Protein AF-A0A932CUP5-F1 (afdb_monomer_lite)

pLDDT: mean 89.1, std 9.44, range [47.53, 97.88]

Structure (mmCIF, N/CA/C/O backbone):
data_AF-A0A932CUP5-F1
#
_entry.id   AF-A0A932CUP5-F1
#
loop_
_atom_site.group_PDB
_atom_site.id
_atom_site.type_symbol
_atom_site.label_atom_id
_atom_site.label_alt_id
_atom_site.label_comp_id
_atom_site.label_asym_id
_atom_site.label_entity_id
_atom_site.label_seq_id
_atom_site.pdbx_PDB_ins_code
_atom_site.Cartn_x
_atom_site.Cartn_y
_atom_site.Cartn_z
_atom_site.occupancy
_atom_site.B_iso_or_equiv
_atom_site.auth_seq_id
_atom_site.auth_comp_id
_atom_site.auth_asym_id
_atom_site.auth_atom_id
_atom_site.pdbx_PDB_model_num
ATOM 1 N N . MET A 1 1 ? 18.172 11.631 -44.609 1.00 63.12 1 MET A N 1
ATOM 2 C CA . MET A 1 1 ? 18.079 12.119 -43.219 1.00 63.12 1 MET A CA 1
ATOM 3 C C . MET A 1 1 ? 17.066 11.223 -42.531 1.00 63.12 1 MET A C 1
ATOM 5 O O . MET A 1 1 ? 15.934 11.185 -42.996 1.00 63.12 1 MET A O 1
ATOM 9 N N . ALA A 1 2 ? 17.488 10.405 -41.567 1.00 79.56 2 ALA A N 1
ATOM 10 C CA . ALA A 1 2 ? 16.564 9.583 -40.789 1.00 79.56 2 ALA A CA 1
ATOM 11 C C . ALA A 1 2 ? 16.085 10.399 -39.577 1.00 79.56 2 ALA A C 1
ATOM 13 O O . ALA A 1 2 ? 16.865 11.172 -39.029 1.00 79.56 2 ALA A O 1
ATOM 14 N N . PHE A 1 3 ? 14.805 10.287 -39.226 1.00 78.75 3 PHE A N 1
ATOM 15 C CA . PHE A 1 3 ? 14.199 10.958 -38.080 1.00 78.75 3 PHE A CA 1
ATOM 16 C C . PHE A 1 3 ? 14.248 10.019 -36.873 1.00 78.75 3 PHE A C 1
ATOM 18 O O . PHE A 1 3 ? 13.999 8.827 -37.031 1.00 78.75 3 PHE A O 1
ATOM 25 N N . ASP A 1 4 ? 14.480 10.559 -35.679 1.00 70.56 4 ASP A N 1
ATOM 26 C CA . ASP A 1 4 ? 14.695 9.798 -34.434 1.00 70.56 4 ASP A CA 1
ATOM 27 C C . ASP A 1 4 ? 13.522 8.886 -34.022 1.00 70.56 4 ASP A C 1
ATOM 29 O O . ASP A 1 4 ? 13.681 7.993 -33.199 1.00 70.56 4 ASP A O 1
ATOM 33 N N . TRP A 1 5 ? 12.332 9.081 -34.596 1.00 79.62 5 TRP A N 1
ATOM 34 C CA . TRP A 1 5 ? 11.164 8.218 -34.381 1.00 79.62 5 TRP A CA 1
ATOM 35 C C . TRP A 1 5 ? 11.088 7.024 -35.350 1.00 79.62 5 TRP A C 1
ATOM 37 O O . TRP A 1 5 ? 10.215 6.172 -35.190 1.00 79.62 5 TRP A O 1
ATOM 47 N N . MET A 1 6 ? 11.974 6.948 -36.352 1.00 87.50 6 MET A N 1
ATOM 48 C CA . MET A 1 6 ? 12.069 5.814 -37.284 1.00 87.50 6 MET A CA 1
ATOM 49 C C . MET A 1 6 ? 12.935 4.666 -36.748 1.00 87.50 6 MET A C 1
ATOM 51 O O . MET A 1 6 ? 12.849 3.556 -37.268 1.00 87.50 6 MET A O 1
ATOM 55 N N . GLU A 1 7 ? 13.720 4.902 -35.693 1.00 82.19 7 GLU A N 1
ATOM 56 C CA . GLU A 1 7 ? 14.454 3.862 -34.972 1.00 82.19 7 GLU A CA 1
ATOM 57 C C . GLU A 1 7 ? 13.903 3.743 -33.544 1.00 82.19 7 GLU A C 1
ATOM 59 O O . GLU A 1 7 ? 14.022 4.683 -32.755 1.00 82.19 7 GLU A O 1
ATOM 64 N N . PRO A 1 8 ? 13.271 2.614 -33.173 1.00 78.88 8 PRO A N 1
ATOM 65 C CA . PRO A 1 8 ? 12.768 2.430 -31.821 1.00 78.88 8 PRO A CA 1
ATOM 66 C C . PRO A 1 8 ? 13.938 2.311 -30.837 1.00 78.88 8 PRO A C 1
ATOM 68 O O . PRO A 1 8 ? 14.504 1.238 -30.637 1.00 78.88 8 PRO A O 1
ATOM 71 N N . TYR A 1 9 ? 14.281 3.426 -30.196 1.00 82.94 9 TYR A N 1
ATOM 72 C CA . TYR A 1 9 ? 15.238 3.465 -29.098 1.00 82.94 9 TYR A CA 1
ATOM 73 C C . TYR A 1 9 ? 14.518 3.274 -27.760 1.00 82.94 9 TYR A C 1
ATOM 75 O O . TYR A 1 9 ? 13.716 4.104 -27.323 1.00 82.94 9 TYR A O 1
ATOM 83 N N . VAL A 1 10 ? 14.821 2.169 -27.083 1.00 82.12 10 VAL A N 1
ATOM 84 C CA . VAL A 1 10 ? 14.409 1.931 -25.699 1.00 82.12 10 VAL A CA 1
ATOM 85 C C . VAL A 1 10 ? 15.645 2.122 -24.826 1.00 82.12 10 VAL A C 1
ATOM 87 O O . VAL A 1 10 ? 16.563 1.309 -24.919 1.00 82.12 10 VAL A O 1
ATOM 90 N N . PRO A 1 11 ? 15.693 3.167 -23.978 1.00 86.25 11 PRO A N 1
ATOM 91 C CA . PRO A 1 11 ? 16.813 3.364 -23.073 1.00 86.25 11 PRO A CA 1
ATOM 92 C C . PRO A 1 11 ? 17.049 2.130 -22.203 1.00 86.25 11 PRO A C 1
ATOM 94 O O . PRO A 1 11 ? 16.098 1.547 -21.663 1.00 86.25 11 PRO A O 1
ATOM 97 N N . GLU A 1 12 ? 18.318 1.771 -22.015 1.00 89.00 12 GLU A N 1
ATOM 98 C CA . GLU A 1 12 ? 18.691 0.711 -21.085 1.00 89.00 12 GLU A CA 1
ATOM 99 C C . GLU A 1 12 ? 18.121 1.002 -19.689 1.00 89.00 12 GLU A C 1
ATOM 101 O O . GLU A 1 12 ? 18.126 2.132 -19.192 1.00 89.00 12 GLU A O 1
ATOM 106 N N . GLY A 1 13 ? 17.546 -0.023 -19.063 1.00 89.62 13 GLY A N 1
ATOM 107 C CA . GLY A 1 13 ? 16.932 0.099 -17.741 1.00 89.62 13 GLY A CA 1
ATOM 108 C C . GLY A 1 13 ? 15.557 0.781 -17.703 1.00 89.62 13 GLY A C 1
ATOM 109 O O . GLY A 1 13 ? 14.981 0.873 -16.617 1.00 89.62 13 GLY A O 1
ATOM 110 N N . ARG A 1 14 ? 14.972 1.208 -18.836 1.00 90.00 14 ARG A N 1
ATOM 111 C CA . ARG A 1 14 ? 13.608 1.777 -18.867 1.00 90.00 14 ARG A CA 1
ATOM 112 C C . ARG A 1 14 ? 12.576 0.839 -18.235 1.00 90.00 14 ARG A C 1
ATOM 114 O O . ARG A 1 14 ? 11.844 1.267 -17.350 1.00 90.00 14 ARG A O 1
ATOM 121 N N . ALA A 1 15 ? 12.574 -0.436 -18.624 1.00 87.50 15 ALA A N 1
ATOM 122 C CA . ALA A 1 15 ? 11.635 -1.429 -18.096 1.00 87.50 15 ALA A CA 1
ATOM 123 C C . ALA A 1 15 ? 11.750 -1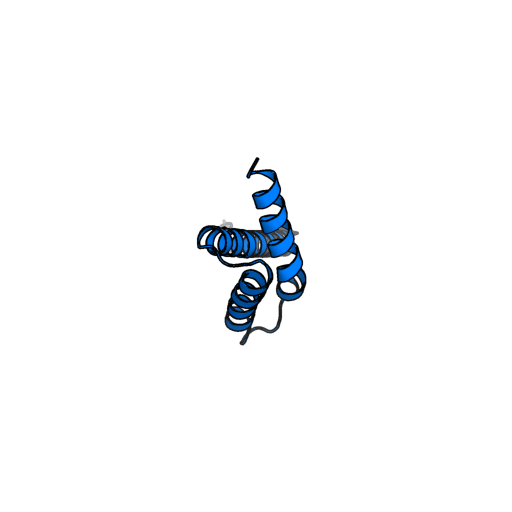.591 -16.569 1.00 87.50 15 ALA A C 1
ATOM 125 O O . ALA A 1 15 ? 10.743 -1.641 -15.867 1.00 87.50 15 ALA A O 1
ATOM 126 N N . ALA A 1 16 ? 12.975 -1.602 -16.032 1.00 89.56 16 ALA A N 1
ATOM 127 C CA . ALA A 1 16 ? 13.204 -1.685 -14.590 1.00 89.56 16 ALA A CA 1
ATOM 128 C C . ALA A 1 16 ? 12.704 -0.429 -13.855 1.00 89.56 16 ALA A C 1
ATOM 130 O O . ALA A 1 16 ? 12.086 -0.535 -12.796 1.00 89.56 16 ALA A O 1
ATOM 131 N N . ARG A 1 17 ? 12.923 0.762 -14.430 1.00 91.31 17 ARG A N 1
ATOM 132 C CA . ARG A 1 17 ? 12.413 2.029 -13.881 1.00 91.31 17 ARG A CA 1
ATOM 133 C C . ARG A 1 17 ? 10.889 2.082 -13.883 1.00 91.31 17 ARG A C 1
ATOM 135 O O . ARG A 1 17 ? 10.307 2.507 -12.891 1.00 91.31 17 ARG A O 1
ATOM 142 N N . GLU A 1 18 ? 10.253 1.650 -14.968 1.00 90.56 18 GLU A N 1
ATOM 143 C CA . GLU A 1 18 ? 8.792 1.595 -15.078 1.00 90.56 18 GLU A CA 1
ATOM 144 C C . GLU A 1 18 ? 8.199 0.589 -14.085 1.00 90.56 18 GLU A C 1
ATOM 146 O O . GLU A 1 18 ? 7.250 0.926 -13.380 1.00 90.56 18 GLU A O 1
ATOM 151 N N . ALA A 1 19 ? 8.804 -0.593 -13.932 1.00 88.12 19 ALA A N 1
ATOM 152 C CA . ALA A 1 19 ? 8.384 -1.578 -12.936 1.00 88.12 19 ALA A CA 1
ATOM 153 C C . ALA A 1 19 ? 8.509 -1.043 -11.496 1.00 88.12 19 ALA A C 1
ATOM 155 O O . ALA A 1 19 ? 7.593 -1.206 -10.689 1.00 88.12 19 ALA A O 1
ATOM 156 N N . ALA A 1 20 ? 9.610 -0.355 -11.175 1.00 89.38 20 ALA A N 1
ATOM 157 C CA . ALA A 1 20 ? 9.797 0.278 -9.870 1.00 89.38 20 ALA A CA 1
ATOM 158 C C . ALA A 1 20 ? 8.782 1.407 -9.622 1.00 89.38 20 ALA A C 1
ATOM 160 O O . ALA A 1 20 ? 8.230 1.514 -8.526 1.00 89.38 20 ALA A O 1
ATOM 161 N N . ALA A 1 21 ? 8.502 2.228 -10.639 1.00 90.75 21 ALA A N 1
ATOM 162 C CA . ALA A 1 21 ? 7.505 3.290 -10.557 1.00 90.75 21 ALA A CA 1
ATOM 163 C C . ALA A 1 21 ? 6.087 2.729 -10.363 1.00 90.75 21 ALA A C 1
ATOM 165 O O . ALA A 1 21 ? 5.343 3.237 -9.524 1.00 90.75 21 ALA A O 1
ATOM 166 N N . ALA A 1 22 ? 5.736 1.656 -11.078 1.00 89.62 22 ALA A N 1
ATOM 167 C CA . ALA A 1 22 ? 4.460 0.967 -10.925 1.00 89.62 22 ALA A CA 1
ATOM 168 C C . ALA A 1 22 ? 4.298 0.389 -9.511 1.00 89.62 22 ALA A C 1
ATOM 170 O O . ALA A 1 22 ? 3.265 0.601 -8.876 1.00 89.62 22 ALA A O 1
ATOM 171 N N . LEU A 1 23 ? 5.336 -0.263 -8.974 1.00 90.12 23 LEU A N 1
ATOM 172 C CA . LEU A 1 23 ? 5.325 -0.775 -7.602 1.00 90.12 23 LEU A CA 1
ATOM 173 C C . LEU A 1 23 ? 5.137 0.353 -6.575 1.00 90.12 23 LEU A C 1
ATOM 175 O O . LEU A 1 23 ? 4.313 0.234 -5.671 1.00 90.12 23 LEU A O 1
ATOM 179 N N . ALA A 1 24 ? 5.860 1.465 -6.728 1.00 92.25 24 ALA A N 1
ATOM 180 C CA . ALA A 1 24 ? 5.745 2.617 -5.835 1.00 92.25 24 ALA A CA 1
ATOM 181 C C . ALA A 1 24 ? 4.352 3.272 -5.891 1.00 92.25 24 ALA A C 1
ATOM 183 O O . ALA A 1 24 ? 3.838 3.724 -4.865 1.00 92.25 24 ALA A O 1
ATOM 184 N N . ALA A 1 25 ? 3.729 3.315 -7.072 1.00 92.25 25 ALA A N 1
ATOM 185 C CA . ALA A 1 25 ? 2.359 3.791 -7.234 1.00 92.25 25 ALA A CA 1
ATOM 186 C C . ALA A 1 25 ? 1.360 2.883 -6.497 1.00 92.25 25 ALA A C 1
ATOM 188 O O . ALA A 1 25 ? 0.524 3.385 -5.748 1.00 92.25 25 ALA A O 1
ATOM 189 N N . GLN A 1 26 ? 1.505 1.560 -6.620 1.00 92.25 26 GLN A N 1
ATOM 190 C CA . GLN A 1 26 ? 0.651 0.595 -5.918 1.00 92.25 26 GLN A CA 1
ATOM 191 C C . GLN A 1 26 ? 0.806 0.680 -4.393 1.00 92.25 26 GLN A C 1
ATOM 193 O O . GLN A 1 26 ? -0.186 0.687 -3.666 1.00 92.25 26 GLN A O 1
ATOM 198 N N . GLU A 1 27 ? 2.038 0.787 -3.883 1.00 94.94 27 GLU A N 1
ATOM 199 C CA . GLU A 1 27 ? 2.282 0.967 -2.444 1.00 94.94 27 GLU A CA 1
ATOM 200 C C . GLU A 1 27 ? 1.606 2.235 -1.905 1.00 94.94 27 GLU A C 1
ATOM 202 O O . GLU A 1 27 ? 1.023 2.222 -0.815 1.00 94.94 27 GLU A O 1
ATOM 207 N N . ARG A 1 28 ? 1.655 3.327 -2.679 1.00 96.00 28 ARG A N 1
ATOM 208 C CA . ARG A 1 28 ? 1.000 4.591 -2.333 1.00 96.00 28 ARG A CA 1
ATOM 209 C C . ARG A 1 28 ? -0.516 4.444 -2.291 1.00 96.00 28 ARG A C 1
ATOM 211 O O . ARG A 1 28 ? -1.128 4.859 -1.312 1.00 96.00 28 ARG A O 1
ATOM 218 N N . GLU A 1 29 ? -1.102 3.818 -3.300 1.00 95.75 29 GLU A N 1
ATOM 219 C CA . GLU A 1 29 ? -2.546 3.605 -3.391 1.00 95.75 29 GLU A CA 1
ATOM 220 C C . GLU A 1 29 ? -3.082 2.777 -2.209 1.00 95.75 29 GLU A C 1
ATOM 222 O O . GLU A 1 29 ? -4.085 3.139 -1.588 1.00 95.75 29 GLU A O 1
ATOM 227 N N . ILE A 1 30 ? -2.369 1.711 -1.824 1.00 96.88 30 ILE A N 1
ATOM 228 C CA . ILE A 1 30 ? -2.680 0.905 -0.630 1.00 96.88 30 ILE A CA 1
ATOM 229 C C . ILE A 1 30 ? -2.643 1.777 0.628 1.00 96.88 30 ILE A C 1
ATOM 231 O O . ILE A 1 30 ? -3.565 1.726 1.447 1.00 96.88 30 ILE A O 1
ATOM 235 N N . ALA A 1 31 ? -1.598 2.594 0.787 1.00 97.50 31 ALA A N 1
ATOM 236 C CA . ALA A 1 31 ? -1.447 3.461 1.949 1.00 97.50 31 ALA A CA 1
ATOM 237 C C . ALA A 1 31 ? -2.545 4.538 2.031 1.00 97.50 31 ALA A C 1
ATOM 239 O O . ALA A 1 31 ? -3.066 4.811 3.115 1.00 97.50 31 ALA A O 1
ATOM 240 N N . GLU A 1 32 ? -2.925 5.130 0.899 1.00 97.62 32 GLU A N 1
ATOM 241 C CA . GLU A 1 32 ? -3.988 6.134 0.807 1.00 97.62 32 GLU A CA 1
ATOM 242 C C . GLU A 1 32 ? -5.361 5.534 1.135 1.00 97.62 32 GLU A C 1
ATOM 244 O O . GLU A 1 32 ? -6.078 6.076 1.984 1.00 97.62 32 GLU A O 1
ATOM 249 N N . ARG A 1 33 ? -5.693 4.370 0.557 1.00 97.19 33 ARG A N 1
ATOM 250 C CA . ARG A 1 33 ? -6.922 3.618 0.870 1.00 97.19 33 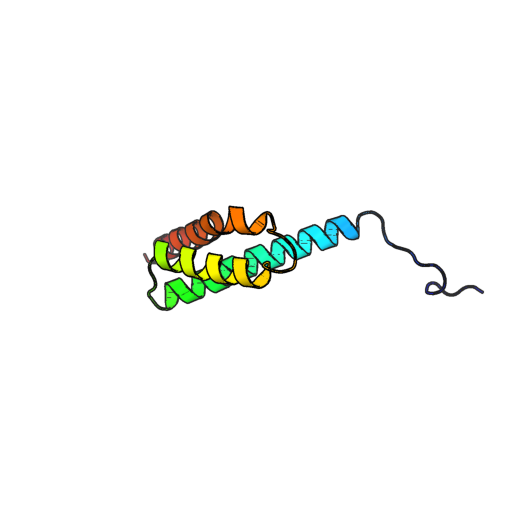ARG A CA 1
ATOM 251 C C . ARG A 1 33 ? -6.992 3.249 2.352 1.00 97.19 33 ARG A C 1
ATOM 253 O O . ARG A 1 33 ? -8.012 3.485 2.999 1.00 97.19 33 ARG A O 1
ATOM 260 N N . ALA A 1 34 ? -5.899 2.730 2.913 1.00 97.88 34 ALA A N 1
ATOM 261 C CA . ALA A 1 34 ? -5.815 2.408 4.335 1.00 97.88 34 ALA A CA 1
ATOM 262 C C . ALA A 1 34 ? -6.018 3.651 5.213 1.00 97.88 34 ALA A C 1
ATOM 264 O O . ALA A 1 34 ? -6.783 3.621 6.176 1.00 97.88 34 ALA A O 1
ATOM 265 N N . SER A 1 35 ? -5.377 4.770 4.862 1.00 97.56 35 SER A N 1
ATOM 266 C CA . SER A 1 35 ? -5.514 6.033 5.590 1.00 97.56 35 SER A CA 1
ATOM 267 C C . SER A 1 35 ? -6.960 6.531 5.598 1.00 97.56 35 SER A C 1
ATOM 269 O O . SER A 1 35 ? -7.458 6.951 6.646 1.00 97.56 35 SER A O 1
ATOM 271 N N . LEU A 1 36 ? -7.650 6.447 4.457 1.00 97.31 36 LEU A N 1
ATOM 272 C CA . LEU A 1 36 ? -9.062 6.798 4.339 1.00 97.31 36 LEU A CA 1
ATOM 273 C C . LEU A 1 36 ? -9.937 5.918 5.237 1.00 97.31 36 LEU A C 1
ATOM 275 O O . LEU A 1 36 ? -10.700 6.448 6.039 1.00 97.31 36 LEU A O 1
ATOM 279 N N . LEU A 1 37 ? -9.795 4.594 5.159 1.00 97.50 37 LEU A N 1
ATOM 280 C CA . LEU A 1 37 ? -10.590 3.667 5.968 1.00 97.50 37 LEU A CA 1
ATOM 281 C C . LEU A 1 37 ? -10.385 3.909 7.471 1.00 97.50 37 LEU A C 1
ATOM 283 O O . LEU A 1 37 ? -11.346 4.055 8.224 1.00 97.50 37 LEU A O 1
ATOM 287 N N . LEU A 1 38 ? -9.141 4.087 7.910 1.00 96.31 38 LEU A N 1
ATOM 288 C CA . LEU A 1 38 ? -8.857 4.419 9.305 1.00 96.31 38 LEU A CA 1
ATOM 289 C C . LEU A 1 38 ? -9.460 5.775 9.720 1.00 96.31 38 LEU A C 1
ATOM 291 O O . LEU A 1 38 ? -9.853 5.950 10.871 1.00 96.31 38 LEU A O 1
ATOM 295 N N . ARG A 1 39 ? -9.543 6.766 8.815 1.00 95.31 39 ARG A N 1
ATOM 296 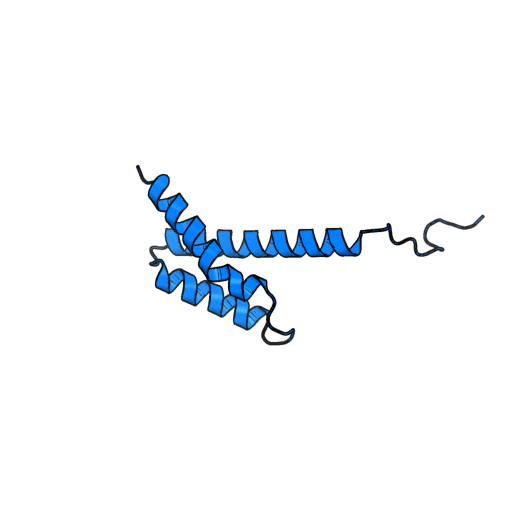C CA . ARG A 1 39 ? -10.236 8.049 9.076 1.00 95.31 39 ARG A CA 1
ATOM 297 C C . ARG A 1 39 ? -11.747 7.888 9.191 1.00 95.31 39 ARG A C 1
ATOM 299 O O . ARG A 1 39 ? -12.336 8.602 9.991 1.00 95.31 39 ARG A O 1
ATOM 306 N N . LEU A 1 40 ? -12.334 6.944 8.464 1.00 96.25 40 LEU A N 1
ATOM 307 C CA . LEU A 1 40 ? -13.757 6.611 8.543 1.00 96.25 40 LEU A CA 1
ATOM 308 C C . LEU A 1 40 ? -14.125 5.786 9.792 1.00 96.25 40 LEU A C 1
ATOM 310 O O . LEU A 1 40 ? -15.294 5.478 9.985 1.00 96.25 40 LEU A O 1
ATOM 314 N N . GLY A 1 41 ? -13.153 5.451 10.648 1.00 96.12 41 GLY A N 1
ATOM 315 C CA . GLY A 1 41 ? -13.386 4.755 11.916 1.00 96.12 41 GLY A CA 1
ATOM 316 C C . GLY A 1 41 ? -13.238 3.235 11.850 1.00 96.12 41 GLY A C 1
ATOM 317 O O . GLY A 1 41 ? -13.503 2.560 12.841 1.00 96.12 41 GLY A O 1
ATOM 318 N N . TYR A 1 42 ? -12.783 2.687 10.721 1.00 97.19 42 TYR A N 1
ATOM 319 C CA . TYR A 1 42 ? -12.527 1.254 10.604 1.00 97.19 42 TYR A CA 1
ATOM 320 C C . TYR A 1 42 ? -11.336 0.815 11.471 1.00 97.19 42 TYR A C 1
ATOM 322 O O . TYR A 1 42 ? -10.327 1.516 11.585 1.00 97.19 42 TYR A O 1
ATOM 330 N N . GLY A 1 43 ? -11.440 -0.379 12.063 1.00 96.12 43 GLY A N 1
ATOM 331 C CA . GLY A 1 43 ? -10.344 -1.013 12.800 1.00 96.12 43 GLY A CA 1
ATOM 332 C C . GLY A 1 43 ? -9.230 -1.532 11.881 1.00 96.12 43 GLY A C 1
ATOM 333 O O . GLY A 1 43 ? -9.394 -1.616 10.662 1.00 96.12 43 GLY A O 1
ATOM 334 N N . LEU A 1 44 ? -8.090 -1.928 12.464 1.00 96.75 44 LEU A N 1
ATOM 335 C CA . LEU A 1 44 ? -6.934 -2.441 11.710 1.00 96.75 44 LEU A CA 1
ATOM 336 C C . LEU A 1 44 ? -7.287 -3.687 10.881 1.00 96.75 44 LEU A C 1
ATOM 338 O O . LEU A 1 44 ? -7.063 -3.698 9.673 1.00 96.75 44 LEU A O 1
ATOM 342 N N . ALA A 1 45 ? -7.877 -4.701 11.518 1.00 96.75 45 ALA A N 1
ATOM 343 C CA . ALA A 1 45 ? -8.229 -5.959 10.859 1.00 96.75 45 ALA A CA 1
ATOM 344 C C . ALA A 1 45 ? -9.252 -5.754 9.729 1.00 96.75 45 ALA A C 1
ATOM 346 O O . ALA A 1 45 ? -9.108 -6.308 8.641 1.00 96.75 45 ALA A O 1
ATOM 347 N N . GLU A 1 46 ? -10.257 -4.901 9.954 1.00 97.44 46 GLU A N 1
ATOM 348 C CA . GLU A 1 46 ? -11.254 -4.590 8.929 1.00 97.44 46 GLU A CA 1
ATOM 349 C C . GLU A 1 46 ? -10.641 -3.813 7.756 1.00 97.44 46 GLU A C 1
ATOM 351 O O . GLU A 1 46 ? -10.936 -4.098 6.595 1.00 97.44 46 GLU A O 1
ATOM 356 N N . THR A 1 47 ? -9.733 -2.876 8.041 1.00 97.88 47 THR A N 1
ATOM 357 C CA . THR A 1 47 ? -8.998 -2.141 7.005 1.00 97.88 47 THR A CA 1
ATOM 358 C C . THR A 1 47 ? -8.159 -3.090 6.148 1.00 97.88 47 THR A C 1
ATOM 360 O O . THR A 1 47 ? -8.227 -3.014 4.922 1.00 97.88 47 THR A O 1
ATOM 363 N N . GLN A 1 48 ? -7.415 -4.015 6.765 1.00 96.88 48 GLN A N 1
ATOM 364 C CA . GLN A 1 48 ? -6.627 -5.028 6.050 1.00 96.88 48 GLN A CA 1
ATOM 365 C C . GLN A 1 48 ? -7.509 -5.888 5.143 1.00 96.88 48 GLN A C 1
ATOM 367 O O . GLN A 1 48 ? -7.221 -6.025 3.955 1.00 96.88 48 GLN A O 1
ATOM 372 N N . MET A 1 49 ? -8.624 -6.398 5.674 1.00 96.38 49 MET A N 1
ATOM 373 C CA . MET A 1 49 ? -9.581 -7.197 4.910 1.00 96.38 49 MET A CA 1
ATOM 374 C C . MET A 1 49 ? -10.111 -6.440 3.683 1.00 96.38 49 MET A C 1
ATOM 376 O O . MET A 1 49 ? -10.103 -6.982 2.579 1.00 96.38 49 MET A O 1
ATOM 380 N N . ARG A 1 50 ? -10.541 -5.182 3.853 1.00 96.25 50 ARG A N 1
ATOM 381 C CA . ARG A 1 50 ? -11.113 -4.369 2.765 1.00 96.25 50 ARG A CA 1
ATOM 382 C C . ARG A 1 50 ? -10.087 -4.035 1.685 1.00 96.25 50 ARG A C 1
ATOM 384 O O . ARG A 1 50 ? -10.375 -4.194 0.502 1.00 96.25 50 ARG A O 1
ATOM 391 N N . VAL A 1 51 ? -8.889 -3.600 2.078 1.00 96.12 51 VAL A N 1
ATOM 392 C CA . VAL A 1 51 ? -7.828 -3.257 1.118 1.00 96.12 51 VAL A CA 1
ATOM 393 C C . VAL A 1 51 ? -7.367 -4.502 0.361 1.00 96.12 51 VAL A C 1
ATOM 395 O O . VAL A 1 51 ? -7.246 -4.465 -0.861 1.00 96.12 51 VAL A O 1
ATOM 398 N N . ARG A 1 52 ? -7.193 -5.630 1.058 1.00 93.81 52 ARG A N 1
ATOM 399 C CA . ARG A 1 52 ? -6.849 -6.910 0.432 1.00 93.81 52 ARG A CA 1
ATOM 400 C C . ARG A 1 52 ? -7.931 -7.385 -0.534 1.00 93.81 52 ARG A C 1
ATOM 402 O O . ARG A 1 52 ? -7.591 -7.865 -1.608 1.00 93.81 52 ARG A O 1
ATOM 409 N N . GLY A 1 53 ? -9.206 -7.239 -0.173 1.00 93.12 53 GLY A N 1
ATOM 410 C CA . GLY A 1 53 ? -10.334 -7.570 -1.045 1.00 93.12 53 GLY A CA 1
ATOM 411 C C . GLY A 1 53 ? -10.295 -6.794 -2.362 1.00 93.12 53 GLY A C 1
ATOM 412 O O . GLY A 1 53 ? -10.370 -7.405 -3.423 1.00 93.12 53 GLY A O 1
ATOM 413 N N . ASN A 1 54 ? -10.072 -5.477 -2.299 1.00 92.06 54 ASN A N 1
ATOM 414 C CA . ASN A 1 54 ? -9.934 -4.645 -3.500 1.00 92.06 54 ASN A CA 1
A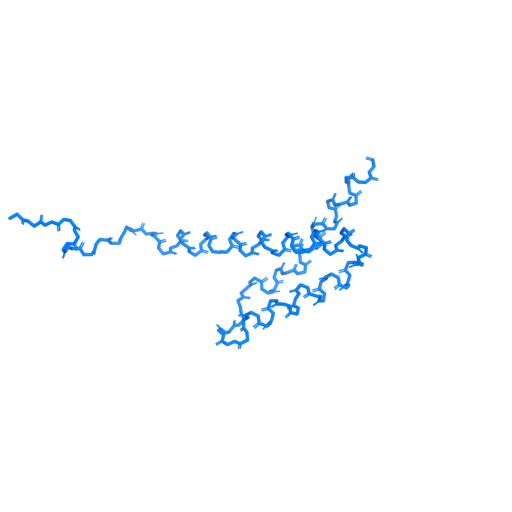TOM 415 C C . ASN A 1 54 ? -8.742 -5.073 -4.366 1.00 92.06 54 ASN A C 1
ATOM 417 O O . ASN A 1 54 ? -8.893 -5.233 -5.569 1.00 92.06 54 ASN A O 1
ATOM 421 N N . LEU A 1 55 ? -7.576 -5.330 -3.764 1.00 90.81 55 LEU A N 1
ATOM 422 C CA . LEU A 1 55 ? -6.411 -5.800 -4.521 1.00 90.81 55 LEU A CA 1
ATOM 423 C C . LEU A 1 55 ? -6.664 -7.159 -5.185 1.00 90.81 55 LEU A C 1
ATOM 425 O O . LEU A 1 55 ? -6.245 -7.384 -6.314 1.00 90.81 55 LEU A O 1
ATOM 429 N N . LEU A 1 56 ? -7.327 -8.088 -4.493 1.00 89.94 56 LEU A N 1
ATOM 430 C CA . LEU A 1 56 ? -7.653 -9.393 -5.069 1.00 89.94 56 LEU A CA 1
ATOM 431 C C . LEU A 1 56 ? -8.598 -9.265 -6.265 1.00 89.94 56 LEU A C 1
ATOM 433 O O . LEU A 1 56 ? -8.421 -10.007 -7.225 1.00 89.94 56 LEU A O 1
ATOM 437 N N . TRP A 1 57 ? -9.540 -8.322 -6.211 1.00 89.31 57 TRP A N 1
ATOM 438 C CA . TRP A 1 57 ? -10.407 -7.984 -7.336 1.00 89.31 57 TRP A CA 1
ATOM 439 C C . TRP A 1 57 ? -9.609 -7.403 -8.510 1.00 89.31 57 TRP A C 1
ATOM 441 O O . TRP A 1 57 ? -9.693 -7.912 -9.624 1.00 89.31 57 TRP A O 1
ATOM 451 N N . ASP A 1 58 ? -8.759 -6.404 -8.251 1.00 87.69 58 ASP A N 1
ATOM 452 C CA . ASP A 1 58 ? -7.949 -5.732 -9.280 1.00 87.69 58 ASP A CA 1
ATOM 453 C C . ASP A 1 58 ? -7.020 -6.712 -10.031 1.00 87.69 58 ASP A C 1
ATOM 455 O O . ASP A 1 58 ? -6.714 -6.525 -11.210 1.00 87.69 58 ASP A O 1
ATOM 459 N N . PHE A 1 59 ? -6.586 -7.783 -9.360 1.00 86.50 59 PHE A N 1
ATOM 460 C CA . PHE A 1 59 ? -5.638 -8.766 -9.889 1.00 86.50 59 PHE A CA 1
ATOM 461 C C . PHE A 1 59 ? -6.240 -10.141 -10.195 1.00 86.50 59 PHE A C 1
ATOM 463 O O . PHE A 1 59 ? -5.498 -11.083 -10.486 1.00 86.50 59 PHE A O 1
ATOM 470 N N . GLU A 1 60 ? -7.566 -10.274 -10.179 1.00 84.50 60 GLU A N 1
ATOM 471 C CA . GLU A 1 60 ? -8.244 -11.549 -10.439 1.00 84.50 60 GLU A CA 1
ATOM 472 C C . GLU A 1 60 ? -7.872 -12.129 -11.818 1.00 84.50 60 GLU A C 1
ATOM 474 O O . GLU A 1 60 ? -7.634 -13.330 -11.946 1.00 84.50 60 GLU A O 1
ATOM 479 N N . LEU A 1 61 ? -7.730 -11.266 -12.832 1.00 83.38 61 LEU A N 1
ATOM 480 C CA . LEU A 1 61 ? -7.490 -11.654 -14.230 1.00 83.38 61 LEU A CA 1
ATOM 481 C C . LEU A 1 61 ? -6.008 -11.713 -14.640 1.00 83.38 61 LEU A C 1
ATOM 483 O O . LEU A 1 61 ? -5.687 -12.255 -15.698 1.00 83.38 61 LEU A O 1
ATOM 487 N N . HIS A 1 62 ? -5.097 -11.155 -13.839 1.00 74.56 62 HIS A N 1
ATOM 488 C CA . HIS A 1 62 ? -3.697 -10.922 -14.235 1.00 74.56 62 HIS A CA 1
ATOM 489 C C . HIS A 1 62 ? -2.667 -11.645 -13.349 1.00 74.56 62 HIS A C 1
ATOM 491 O O . HIS A 1 62 ? -1.463 -11.423 -13.483 1.00 74.56 62 HIS A O 1
ATOM 497 N N . GLY A 1 63 ? -3.125 -12.549 -12.475 1.00 68.94 63 GLY A N 1
ATOM 498 C CA . GLY A 1 63 ? -2.283 -13.248 -11.501 1.00 68.94 63 GLY A CA 1
ATOM 499 C C . GLY A 1 63 ? -1.996 -12.391 -10.266 1.00 68.94 63 GLY A C 1
ATOM 500 O O . GLY A 1 63 ? -2.180 -11.183 -10.283 1.00 68.94 63 GLY A O 1
ATOM 501 N N . ARG A 1 64 ? -1.566 -13.011 -9.156 1.00 68.62 64 ARG A N 1
ATOM 502 C CA . ARG A 1 64 ? -1.384 -12.317 -7.86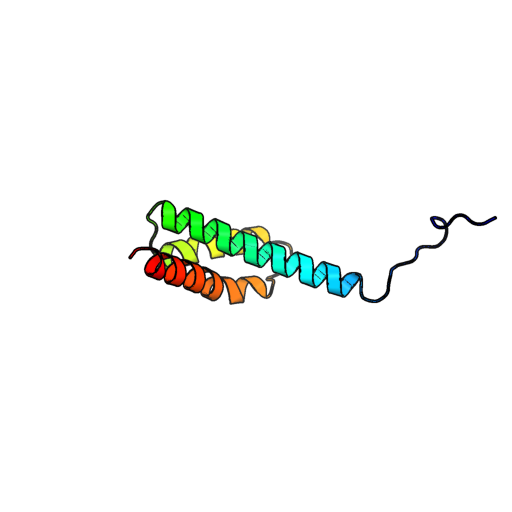6 1.00 68.62 64 ARG A CA 1
ATOM 503 C C . ARG A 1 64 ? -0.017 -11.619 -7.797 1.00 68.62 64 ARG A C 1
ATOM 505 O O . ARG A 1 64 ? 0.986 -12.314 -7.624 1.00 68.62 64 ARG A O 1
ATOM 512 N N . PRO A 1 65 ? 0.064 -10.281 -7.872 1.00 73.06 65 PRO A N 1
ATOM 513 C CA . PRO A 1 65 ? 1.334 -9.582 -7.734 1.00 73.06 65 PRO A CA 1
ATOM 514 C C . PRO A 1 65 ? 1.872 -9.662 -6.303 1.00 73.06 65 PRO A C 1
ATOM 516 O O . PRO A 1 65 ? 1.119 -9.728 -5.329 1.00 73.06 65 PRO A O 1
ATOM 519 N N . ALA A 1 66 ? 3.199 -9.577 -6.172 1.00 79.38 66 ALA A N 1
ATOM 520 C CA . ALA A 1 66 ? 3.905 -9.601 -4.887 1.00 79.38 66 ALA A CA 1
ATOM 521 C C . ALA A 1 66 ? 3.418 -8.520 -3.899 1.00 79.38 66 ALA A C 1
ATOM 523 O O . ALA A 1 66 ? 3.537 -8.685 -2.685 1.00 79.38 66 ALA A O 1
ATOM 524 N N . ILE A 1 67 ? 2.820 -7.436 -4.407 1.00 84.19 67 ILE A N 1
ATOM 525 C CA . ILE A 1 67 ? 2.247 -6.361 -3.595 1.00 84.19 67 ILE A CA 1
ATOM 526 C C . ILE A 1 67 ? 1.090 -6.837 -2.700 1.00 84.19 67 ILE A C 1
ATOM 528 O O . ILE A 1 67 ? 0.933 -6.327 -1.593 1.00 84.19 67 ILE A O 1
ATOM 532 N N . VAL A 1 68 ? 0.342 -7.873 -3.105 1.00 85.00 68 VAL A N 1
ATOM 533 C CA . VAL A 1 68 ? -0.740 -8.454 -2.288 1.00 85.00 68 VAL A CA 1
ATOM 534 C C . VAL A 1 68 ? -0.185 -9.016 -0.978 1.00 85.00 68 VAL A C 1
ATOM 536 O O . VAL A 1 68 ? -0.803 -8.849 0.069 1.00 85.00 68 VAL A O 1
ATOM 539 N N . ALA A 1 69 ? 1.007 -9.622 -1.008 1.00 84.88 69 ALA A N 1
ATOM 540 C CA . ALA A 1 69 ? 1.661 -10.149 0.191 1.00 84.88 69 ALA A CA 1
ATOM 541 C C . ALA A 1 69 ? 2.158 -9.038 1.135 1.00 84.88 69 ALA A C 1
ATOM 543 O O . ALA A 1 69 ? 2.253 -9.255 2.340 1.00 84.88 69 ALA A O 1
ATOM 544 N N . ARG A 1 70 ? 2.444 -7.841 0.604 1.00 90.62 70 ARG A N 1
ATOM 545 C CA . ARG A 1 70 ? 2.908 -6.672 1.376 1.00 90.62 70 ARG A CA 1
ATOM 546 C C . ARG A 1 70 ? 1.770 -5.770 1.864 1.00 90.62 70 ARG A C 1
ATOM 548 O O . ARG A 1 70 ? 2.018 -4.862 2.652 1.00 90.62 70 ARG A O 1
ATOM 555 N N . CYS A 1 71 ? 0.532 -6.024 1.438 1.00 93.88 71 CYS A N 1
ATOM 556 C CA . CYS A 1 71 ? -0.646 -5.237 1.810 1.00 93.88 71 CYS A CA 1
ATOM 557 C C . CYS A 1 71 ? -0.766 -5.057 3.331 1.00 93.88 71 CYS A C 1
ATOM 559 O O . CYS A 1 71 ? -0.799 -3.929 3.823 1.00 93.88 71 CYS A O 1
ATOM 561 N N . ASP A 1 72 ? -0.763 -6.159 4.083 1.00 95.06 72 ASP A N 1
ATOM 562 C CA . ASP A 1 72 ? -0.990 -6.133 5.532 1.00 95.06 72 ASP A CA 1
ATOM 563 C C . ASP A 1 72 ? 0.099 -5.348 6.277 1.00 95.06 72 ASP A C 1
ATOM 565 O O . ASP A 1 72 ? -0.192 -4.648 7.251 1.00 95.06 72 ASP A O 1
ATOM 569 N N . GLU A 1 73 ? 1.338 -5.408 5.781 1.00 96.50 73 GLU A N 1
ATOM 570 C CA . GLU A 1 73 ? 2.467 -4.641 6.301 1.00 96.50 73 GLU A CA 1
ATOM 571 C C . GLU A 1 73 ? 2.283 -3.134 6.074 1.00 96.50 73 GLU A C 1
ATOM 573 O O . GLU A 1 73 ? 2.476 -2.343 7.001 1.00 96.50 73 GLU A O 1
ATOM 578 N N . ILE A 1 74 ? 1.884 -2.725 4.865 1.00 96.56 74 ILE A N 1
ATOM 579 C CA . ILE A 1 74 ? 1.651 -1.313 4.529 1.00 96.56 74 ILE A CA 1
ATOM 580 C C . ILE A 1 74 ? 0.513 -0.752 5.385 1.00 96.56 74 ILE A C 1
ATOM 582 O O . ILE A 1 74 ? 0.667 0.312 5.989 1.00 96.56 74 ILE A O 1
ATOM 586 N N . VAL A 1 75 ? -0.602 -1.482 5.501 1.00 97.50 75 VAL A N 1
ATOM 587 C CA . VAL A 1 75 ? -1.745 -1.066 6.326 1.00 97.50 75 VAL A CA 1
ATOM 588 C C . VAL A 1 75 ? -1.328 -0.903 7.790 1.00 97.50 75 VAL A C 1
ATOM 590 O O . VAL A 1 75 ? -1.658 0.112 8.409 1.00 97.50 75 VAL A O 1
ATOM 593 N N . ARG A 1 76 ? -0.549 -1.849 8.336 1.00 97.31 76 ARG A N 1
ATOM 594 C CA . ARG A 1 76 ? -0.040 -1.760 9.711 1.00 97.31 76 ARG A CA 1
ATOM 595 C C . ARG A 1 76 ? 0.810 -0.50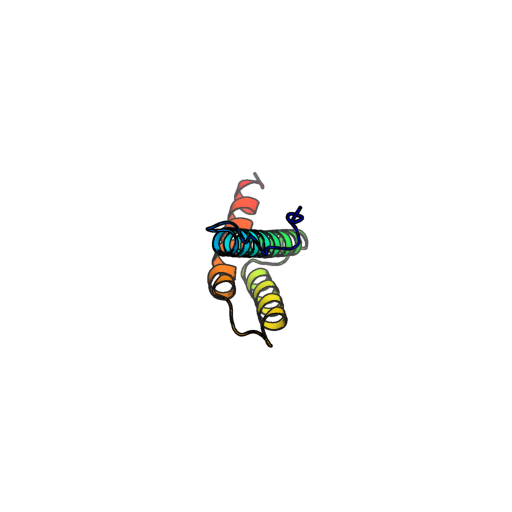6 9.919 1.00 97.31 76 ARG A C 1
ATOM 597 O O . ARG A 1 76 ? 0.562 0.232 10.868 1.00 97.31 76 ARG A O 1
ATOM 604 N N . ARG A 1 77 ? 1.740 -0.205 9.006 1.00 97.25 77 ARG A N 1
ATOM 605 C CA . ARG A 1 77 ? 2.578 1.009 9.081 1.00 97.25 77 ARG A CA 1
ATOM 606 C C . ARG A 1 77 ? 1.741 2.295 9.079 1.00 97.25 77 ARG A C 1
ATOM 608 O O . ARG A 1 77 ? 2.061 3.240 9.801 1.00 97.25 77 ARG A O 1
ATOM 615 N N . VAL A 1 78 ? 0.668 2.353 8.284 1.00 97.12 78 VAL A N 1
ATOM 616 C CA . VAL A 1 78 ? -0.247 3.511 8.260 1.00 97.12 78 VAL A CA 1
ATOM 617 C C . VAL A 1 78 ? -0.995 3.649 9.588 1.00 97.12 78 VAL A C 1
ATOM 619 O O . VAL A 1 78 ? -1.120 4.760 10.108 1.00 97.12 78 VAL A O 1
ATOM 622 N N . TRP A 1 79 ? -1.460 2.536 10.156 1.00 95.75 79 TRP A N 1
ATOM 623 C CA . TRP A 1 79 ? -2.128 2.512 11.457 1.00 95.75 79 TRP A CA 1
ATOM 624 C C . TRP A 1 79 ? -1.198 2.956 12.596 1.00 95.75 79 TRP A C 1
ATOM 626 O O . TRP A 1 79 ? -1.569 3.833 13.375 1.00 95.75 79 TRP A O 1
ATOM 636 N N . GLU A 1 80 ? 0.032 2.437 12.645 1.00 95.81 80 GLU A N 1
ATOM 637 C CA . GLU A 1 80 ? 1.041 2.809 13.651 1.00 95.81 80 GLU A CA 1
ATOM 638 C C . GLU A 1 80 ? 1.372 4.304 13.571 1.00 95.81 80 GLU A C 1
ATOM 640 O O . GLU A 1 80 ? 1.392 5.005 14.586 1.00 95.81 80 GLU A O 1
ATOM 645 N N . ARG A 1 81 ? 1.548 4.828 12.349 1.00 93.81 81 ARG A N 1
ATOM 646 C CA . ARG A 1 81 ? 1.768 6.261 12.126 1.00 93.81 81 ARG A CA 1
ATOM 647 C C . ARG A 1 81 ? 0.601 7.092 12.650 1.00 93.81 81 ARG A C 1
ATOM 649 O O . ARG A 1 81 ? 0.827 8.084 13.336 1.00 93.81 81 ARG A O 1
ATOM 656 N N . ARG A 1 82 ? -0.641 6.681 12.388 1.00 89.25 82 ARG A N 1
ATOM 657 C CA . ARG A 1 82 ? -1.826 7.378 12.904 1.00 89.25 82 ARG A CA 1
ATOM 658 C C . ARG A 1 82 ? -1.848 7.413 14.431 1.00 89.25 82 ARG A C 1
ATOM 660 O O . ARG A 1 82 ? -2.115 8.471 14.989 1.00 89.25 82 ARG A O 1
ATOM 667 N N . LEU A 1 83 ? -1.552 6.295 15.096 1.00 89.12 83 LEU A N 1
ATOM 668 C CA . LEU A 1 83 ? -1.464 6.269 16.558 1.00 89.12 83 LEU A CA 1
ATOM 669 C C . LEU A 1 83 ? -0.383 7.213 17.086 1.00 89.12 83 LEU A C 1
ATOM 671 O O . LEU A 1 83 ? -0.585 7.868 18.103 1.00 89.12 83 LEU A O 1
ATOM 675 N N . SER A 1 84 ? 0.749 7.310 16.385 1.00 87.19 84 SER A N 1
ATOM 676 C CA . SER A 1 84 ? 1.834 8.213 16.775 1.00 87.19 84 SER A CA 1
ATOM 677 C C . SER A 1 84 ? 1.490 9.697 16.588 1.00 87.19 84 SER A C 1
ATOM 679 O O . SER A 1 84 ? 1.958 10.520 17.366 1.00 87.19 84 SER A O 1
ATOM 681 N N . SER A 1 85 ? 0.657 10.036 15.596 1.00 77.94 85 SER A N 1
ATOM 682 C CA . SER A 1 85 ? 0.202 11.407 15.310 1.00 77.94 85 SER A CA 1
ATOM 683 C C . SER A 1 85 ? -1.030 11.842 16.114 1.00 77.94 85 SER A C 1
ATOM 685 O O . SER A 1 85 ? -1.440 12.990 16.003 1.00 77.94 85 SER A O 1
ATOM 687 N N . GLY A 1 86 ? -1.649 10.935 16.875 1.00 62.22 86 GLY A N 1
ATOM 688 C CA . GLY A 1 86 ? -2.816 11.203 17.725 1.00 62.22 86 GLY A CA 1
ATOM 689 C C . GLY A 1 86 ? -2.476 11.568 19.175 1.00 62.22 86 GLY A C 1
ATOM 690 O O . GLY A 1 86 ? -3.321 11.362 20.044 1.00 62.22 86 GLY A O 1
ATOM 691 N N . ARG A 1 87 ? -1.254 12.051 19.434 1.00 47.53 87 ARG A N 1
ATOM 692 C CA . ARG A 1 87 ? -0.850 12.702 20.689 1.00 47.53 87 ARG A CA 1
ATOM 693 C C . ARG A 1 87 ? -0.758 14.207 20.494 1.00 47.53 87 ARG A C 1
ATOM 695 O O . ARG A 1 87 ? -0.215 14.606 19.442 1.00 47.53 87 ARG A O 1
#

Foldseek 3Di:
DDDPVVDDDDDPCNVVVVVVVVLVVLLVVLLVQLLVCVVVVDDLVRSLVVSLVVQCVVCVPPDRDPVSVCSSVSSVVSVVVVVVVPD

Secondary structure (DSSP, 8-state):
---TTSS----TTHHHHHHHHHHHHHHHHHHHHHHHHHHTT--HHHHHHHHHHHHHHHTTTT---THHHHHHHHHHHHHHHHHHH--

Radius of gyration: 18.35 Å; chains: 1; bounding box: 32×26×64 Å

Sequence (87 aa):
MAFDWMEPYVPEGRAAREAAAALAAQEREIAERASLLLRLGYGLAETQMRVRGNLLWDFELHGRPAIVARCDEIVRRVWERRLSSGR